Protein AF-U4QV58-F1 (afdb_monomer_lite)

Structure (mmCIF, N/CA/C/O backbone):
data_AF-U4QV58-F1
#
_entry.id   AF-U4QV58-F1
#
loop_
_atom_site.group_PDB
_atom_site.id
_atom_site.type_symbol
_atom_site.label_atom_id
_atom_site.label_alt_id
_atom_site.label_comp_id
_atom_site.label_asym_id
_atom_site.label_entity_id
_atom_site.label_seq_id
_atom_site.pdbx_PDB_ins_code
_atom_site.Cartn_x
_atom_site.Cartn_y
_atom_site.Cartn_z
_atom_site.occupancy
_atom_site.B_iso_or_equiv
_atom_site.auth_seq_id
_atom_site.auth_comp_id
_atom_site.auth_asym_id
_atom_site.auth_atom_id
_atom_site.pdbx_PDB_model_num
ATOM 1 N N . MET A 1 1 ? 0.217 -15.986 -9.202 1.00 64.88 1 MET A N 1
ATOM 2 C CA . MET A 1 1 ? 1.647 -16.193 -9.531 1.00 64.88 1 MET A CA 1
ATOM 3 C C . MET A 1 1 ? 1.838 -16.967 -10.823 1.00 64.88 1 MET A C 1
ATOM 5 O O . MET A 1 1 ? 2.503 -16.446 -11.702 1.00 64.88 1 MET A O 1
ATOM 9 N N . LEU A 1 2 ? 1.198 -18.129 -10.996 1.00 72.75 2 LEU A N 1
ATOM 10 C CA . LEU A 1 2 ? 1.301 -18.933 -12.226 1.00 72.75 2 LEU A CA 1
ATOM 11 C C . LEU A 1 2 ? 0.954 -18.137 -13.503 1.00 72.75 2 LEU A C 1
ATOM 13 O O . LEU A 1 2 ? 1.740 -18.112 -14.439 1.00 72.75 2 LEU A O 1
ATOM 17 N N . VAL A 1 3 ? -0.148 -17.377 -13.483 1.00 78.56 3 VAL A N 1
ATOM 18 C CA . VAL A 1 3 ? -0.542 -16.483 -14.592 1.00 78.56 3 VAL A CA 1
ATOM 19 C C . VAL A 1 3 ? 0.538 -15.441 -14.912 1.00 78.56 3 VAL A C 1
ATOM 21 O O . VAL A 1 3 ? 0.842 -15.211 -16.073 1.00 78.56 3 VAL A O 1
ATOM 24 N N . VAL A 1 4 ? 1.160 -14.843 -13.891 1.00 72.56 4 VAL A N 1
ATOM 25 C CA . VAL A 1 4 ? 2.197 -13.812 -14.070 1.00 72.56 4 VAL A CA 1
ATOM 26 C C . VAL A 1 4 ? 3.445 -14.404 -14.724 1.00 72.56 4 VAL A C 1
ATOM 28 O O . VAL A 1 4 ? 3.976 -13.811 -15.654 1.00 72.56 4 VAL A O 1
ATOM 31 N N . VAL A 1 5 ? 3.880 -15.589 -14.285 1.00 73.38 5 VAL A N 1
ATOM 32 C CA . VAL A 1 5 ? 5.036 -16.289 -14.869 1.00 73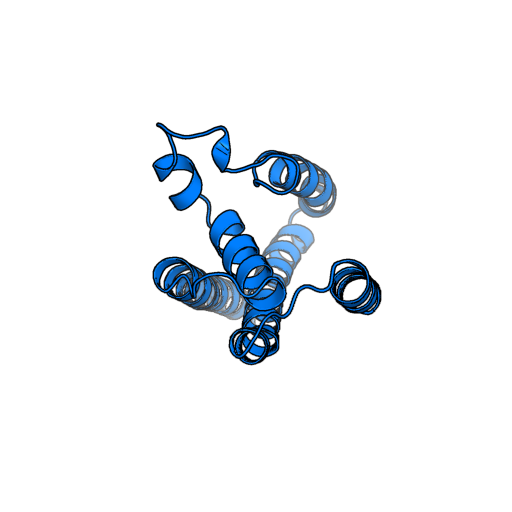.38 5 VAL A CA 1
ATOM 33 C C . VAL A 1 5 ? 4.782 -16.629 -16.338 1.00 73.38 5 VAL A C 1
ATOM 35 O O . VAL A 1 5 ? 5.637 -16.373 -17.180 1.00 73.38 5 VAL A O 1
ATOM 38 N N . VAL A 1 6 ? 3.591 -17.143 -16.658 1.00 78.69 6 VAL A N 1
ATOM 39 C CA . VAL A 1 6 ? 3.198 -17.458 -18.041 1.00 78.69 6 VAL A CA 1
ATOM 40 C C . VAL A 1 6 ? 3.203 -16.202 -18.916 1.00 78.69 6 VAL A C 1
ATOM 42 O O . VAL A 1 6 ? 3.759 -16.225 -20.010 1.00 78.69 6 VAL A O 1
ATOM 45 N N . VAL A 1 7 ? 2.655 -15.088 -18.424 1.00 81.00 7 VAL A N 1
ATOM 46 C CA . VAL A 1 7 ? 2.661 -13.805 -19.144 1.00 81.00 7 VAL A CA 1
ATOM 47 C C . VAL A 1 7 ? 4.092 -13.301 -19.360 1.00 81.00 7 VAL A C 1
ATOM 49 O O . VAL A 1 7 ? 4.442 -12.955 -20.482 1.00 81.00 7 VAL A O 1
ATOM 52 N N . LEU A 1 8 ? 4.952 -13.307 -18.338 1.00 77.38 8 LEU A N 1
ATOM 53 C CA . LEU A 1 8 ? 6.342 -12.850 -18.480 1.00 77.38 8 LEU A CA 1
ATOM 54 C C . LEU A 1 8 ? 7.122 -13.666 -19.522 1.00 77.38 8 LEU A C 1
ATOM 56 O O . LEU A 1 8 ? 7.874 -13.083 -20.302 1.00 77.38 8 LEU A O 1
ATOM 60 N N . LEU A 1 9 ? 6.899 -14.984 -19.577 1.00 75.62 9 LEU A N 1
ATOM 61 C CA . LEU A 1 9 ? 7.514 -15.870 -20.571 1.00 75.62 9 LEU A CA 1
ATOM 62 C C . LEU A 1 9 ? 7.008 -15.595 -21.992 1.00 75.62 9 LEU A C 1
ATOM 64 O O . LEU A 1 9 ? 7.815 -15.522 -22.913 1.00 75.62 9 LEU A O 1
ATOM 68 N N . ILE A 1 10 ? 5.695 -15.405 -22.172 1.00 81.94 10 ILE A N 1
ATOM 69 C CA . ILE A 1 10 ? 5.097 -15.106 -23.486 1.00 81.94 10 ILE A CA 1
ATOM 70 C C . ILE A 1 10 ? 5.567 -13.743 -24.008 1.00 81.94 10 ILE A C 1
ATOM 72 O O . ILE A 1 10 ? 5.879 -13.610 -25.188 1.00 81.94 10 ILE A O 1
ATOM 76 N N . PHE A 1 11 ? 5.635 -12.733 -23.137 1.00 78.56 11 PHE A N 1
ATOM 77 C CA . PHE A 1 11 ? 6.032 -11.373 -23.512 1.00 78.56 11 PHE A CA 1
ATOM 78 C C . PHE A 1 11 ? 7.554 -11.153 -23.516 1.00 78.56 11 PHE A C 1
ATOM 80 O O . PHE A 1 11 ? 8.001 -10.050 -23.825 1.00 78.56 11 PHE A O 1
ATOM 87 N N . GLY A 1 12 ? 8.357 -12.170 -23.178 1.00 74.06 12 GLY A N 1
ATOM 88 C CA . GLY A 1 12 ? 9.822 -12.084 -23.173 1.00 74.06 12 GLY A CA 1
ATOM 89 C C . GLY A 1 12 ? 10.380 -11.019 -22.222 1.00 74.06 12 GLY A C 1
ATOM 90 O O . GLY A 1 12 ? 11.487 -10.522 -22.427 1.00 74.06 12 GLY A O 1
ATOM 91 N N . ILE A 1 13 ? 9.613 -10.632 -21.199 1.00 75.88 13 ILE A N 1
ATOM 92 C CA . ILE A 1 13 ? 10.008 -9.583 -20.259 1.00 75.88 13 ILE A CA 1
ATOM 93 C C . ILE A 1 13 ? 11.047 -10.181 -19.320 1.00 75.88 13 ILE A C 1
ATOM 95 O O . ILE A 1 13 ? 10.744 -11.098 -18.557 1.00 75.88 13 ILE A O 1
ATOM 99 N N . ASN A 1 14 ? 12.269 -9.652 -19.366 1.00 73.94 14 ASN A N 1
ATOM 100 C CA . ASN A 1 14 ? 13.322 -10.014 -18.430 1.00 73.94 14 ASN A CA 1
ATOM 101 C C . ASN A 1 14 ? 13.347 -9.000 -17.272 1.00 73.94 14 ASN A C 1
ATOM 103 O O . ASN A 1 14 ? 13.865 -7.897 -17.450 1.00 73.94 14 ASN A O 1
ATOM 107 N N . PRO A 1 15 ? 12.809 -9.342 -16.087 1.00 69.69 15 PRO A N 1
ATOM 108 C CA . PRO A 1 15 ? 12.791 -8.433 -14.943 1.00 69.69 15 PRO A CA 1
ATOM 109 C C . PRO A 1 15 ? 14.181 -8.110 -14.373 1.00 69.69 15 PRO A C 1
ATOM 111 O O . PRO A 1 15 ? 14.301 -7.224 -13.523 1.00 69.69 15 PRO A O 1
ATOM 114 N N . GLY A 1 16 ? 15.236 -8.806 -14.811 1.00 79.12 16 GLY A N 1
ATOM 115 C CA . GLY A 1 16 ? 16.591 -8.614 -14.305 1.00 79.12 16 GLY A CA 1
ATOM 116 C C . GLY A 1 16 ? 16.682 -8.830 -12.791 1.00 79.12 16 GLY A C 1
ATOM 117 O O . GLY A 1 16 ? 15.957 -9.636 -12.211 1.00 79.12 16 GLY A O 1
ATOM 118 N N . TRP A 1 17 ? 17.558 -8.072 -12.127 1.00 78.56 17 TRP A N 1
ATOM 119 C CA . TRP A 1 17 ? 17.786 -8.152 -10.675 1.00 78.56 17 TRP A CA 1
ATOM 120 C C . TRP A 1 17 ? 16.597 -7.675 -9.830 1.00 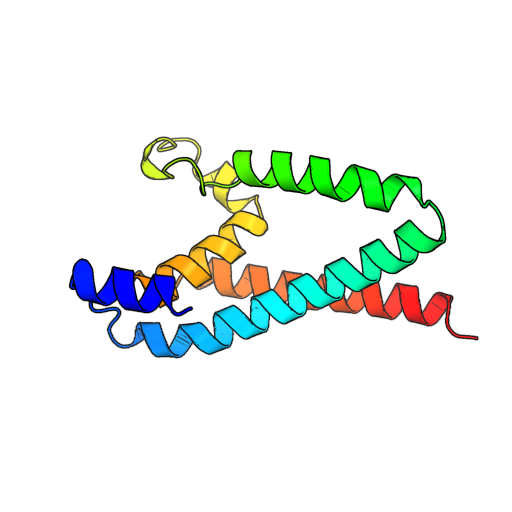78.56 17 TRP A C 1
ATOM 122 O O . TRP A 1 17 ? 16.506 -8.001 -8.646 1.00 78.56 17 TRP A O 1
ATOM 132 N N . ASN A 1 18 ? 15.650 -6.947 -10.423 1.00 79.38 18 ASN A N 1
ATOM 133 C CA . ASN A 1 18 ? 14.487 -6.443 -9.697 1.00 79.38 18 ASN A CA 1
ATOM 134 C C . ASN A 1 18 ? 13.544 -7.564 -9.247 1.00 79.38 18 ASN A C 1
ATOM 136 O O . ASN A 1 18 ? 12.809 -7.370 -8.277 1.00 79.38 18 ASN A O 1
ATOM 140 N N . ILE A 1 19 ? 13.619 -8.756 -9.853 1.00 81.38 19 ILE A N 1
ATOM 141 C CA . ILE A 1 19 ? 12.809 -9.904 -9.431 1.00 81.38 19 ILE A CA 1
ATOM 142 C C . ILE A 1 19 ? 13.088 -10.324 -7.981 1.00 81.38 19 ILE A C 1
ATOM 144 O O . ILE A 1 19 ? 12.186 -10.799 -7.298 1.00 81.38 19 ILE A O 1
ATOM 148 N N . PHE A 1 20 ? 14.293 -10.077 -7.458 1.00 85.06 20 PHE A N 1
ATOM 149 C CA . PHE A 1 20 ? 14.617 -10.365 -6.056 1.00 85.06 20 PHE A CA 1
ATOM 150 C C . PHE A 1 20 ? 13.865 -9.467 -5.069 1.00 85.06 20 PHE A C 1
ATOM 152 O O . PHE A 1 20 ? 13.660 -9.851 -3.921 1.00 85.06 20 PHE A O 1
ATOM 159 N N . SER A 1 21 ? 13.409 -8.291 -5.510 1.00 87.62 21 SER A N 1
ATOM 160 C CA . SER A 1 21 ? 12.576 -7.412 -4.685 1.00 87.62 21 SER A CA 1
ATOM 161 C C . SER A 1 21 ? 11.120 -7.883 -4.599 1.00 87.62 21 SER A C 1
ATOM 163 O O . SER A 1 21 ? 10.390 -7.463 -3.702 1.00 87.62 21 SER A O 1
ATOM 165 N N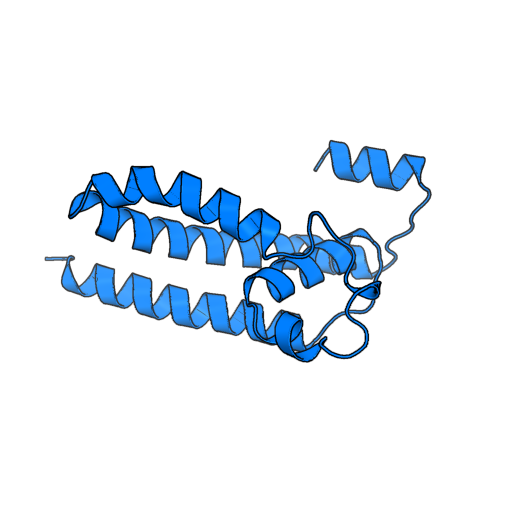 . PHE A 1 22 ? 10.693 -8.789 -5.486 1.00 88.12 22 PHE A N 1
ATOM 166 C CA . PHE A 1 22 ? 9.307 -9.242 -5.567 1.00 88.12 22 PHE A CA 1
ATOM 167 C C . PHE A 1 22 ? 8.811 -9.987 -4.312 1.00 88.12 22 PHE A C 1
ATOM 169 O O . PHE A 1 22 ? 7.746 -9.626 -3.811 1.00 88.12 22 PHE A O 1
ATOM 176 N N . PRO A 1 23 ? 9.541 -10.970 -3.741 1.00 90.69 23 PRO A N 1
ATOM 177 C CA . PRO A 1 23 ? 9.116 -11.616 -2.498 1.00 90.69 23 PRO A CA 1
ATOM 178 C C . PRO A 1 23 ? 8.952 -10.623 -1.344 1.00 90.69 23 PRO A C 1
ATOM 180 O O . PRO A 1 23 ? 8.013 -10.729 -0.561 1.00 90.69 23 PRO A O 1
ATOM 183 N N . ILE A 1 24 ? 9.832 -9.623 -1.267 1.00 91.75 24 ILE A N 1
ATOM 184 C CA . ILE A 1 24 ? 9.797 -8.599 -0.219 1.00 91.75 24 ILE A CA 1
ATOM 185 C C . ILE A 1 24 ? 8.562 -7.710 -0.405 1.00 91.75 24 ILE A C 1
ATOM 187 O O . ILE A 1 24 ? 7.827 -7.479 0.552 1.00 91.75 24 ILE A O 1
ATOM 191 N N . ALA A 1 25 ? 8.290 -7.272 -1.638 1.00 91.44 25 ALA A N 1
ATOM 192 C CA . ALA A 1 25 ? 7.081 -6.526 -1.977 1.00 91.44 25 ALA A CA 1
ATOM 193 C C . ALA A 1 25 ? 5.807 -7.301 -1.608 1.00 91.44 25 ALA A C 1
ATOM 195 O O . ALA A 1 25 ? 4.887 -6.744 -1.009 1.00 91.44 25 ALA A O 1
ATOM 196 N N . LEU A 1 26 ? 5.777 -8.601 -1.913 1.00 91.69 26 LEU A N 1
ATOM 197 C CA . LEU A 1 26 ? 4.650 -9.475 -1.604 1.00 91.69 26 LEU A CA 1
ATOM 198 C C . LEU A 1 26 ? 4.410 -9.578 -0.092 1.00 91.69 26 LEU A C 1
ATOM 200 O O . LEU A 1 26 ? 3.277 -9.399 0.353 1.00 91.69 26 LEU A O 1
AT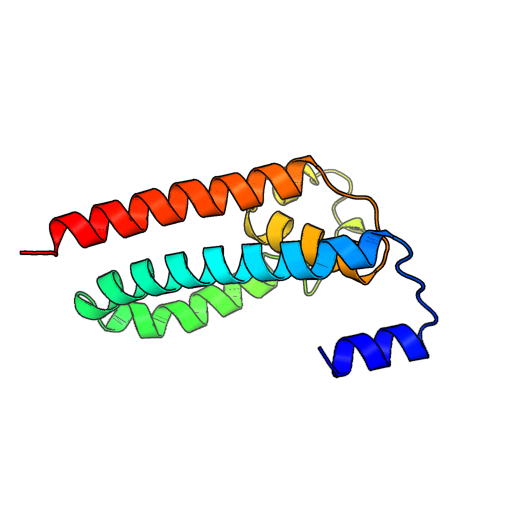OM 204 N N . ILE A 1 27 ? 5.466 -9.809 0.695 1.00 94.44 27 ILE A N 1
ATOM 205 C CA . ILE A 1 27 ? 5.383 -9.849 2.164 1.00 94.44 27 ILE A CA 1
ATOM 206 C C . ILE A 1 27 ? 4.842 -8.522 2.697 1.00 94.44 27 ILE A C 1
ATOM 208 O O . ILE A 1 27 ? 3.929 -8.515 3.521 1.00 94.44 27 ILE A O 1
ATOM 212 N N . LEU A 1 28 ? 5.352 -7.397 2.195 1.00 94.31 28 LEU A N 1
ATOM 213 C CA . LEU A 1 28 ? 4.927 -6.068 2.627 1.00 94.31 28 LEU A CA 1
ATOM 214 C C . LEU A 1 28 ? 3.423 -5.844 2.401 1.00 94.31 28 LEU A C 1
ATOM 216 O O . LEU A 1 28 ? 2.734 -5.275 3.249 1.00 94.31 28 LEU A O 1
ATOM 220 N N . ILE A 1 29 ? 2.897 -6.326 1.276 1.00 93.12 29 ILE A N 1
ATOM 221 C CA . ILE A 1 29 ? 1.469 -6.241 0.949 1.00 93.12 29 ILE A CA 1
ATOM 222 C C . ILE A 1 29 ? 0.641 -7.165 1.825 1.00 93.12 29 ILE A C 1
ATOM 224 O O . ILE A 1 29 ? -0.413 -6.752 2.302 1.00 93.12 29 ILE A O 1
ATOM 228 N N . MET A 1 30 ? 1.114 -8.386 2.069 1.00 94.44 30 MET A N 1
ATOM 229 C CA . MET A 1 30 ? 0.442 -9.323 2.969 1.00 94.44 30 MET A CA 1
ATOM 230 C C . MET A 1 30 ? 0.345 -8.757 4.387 1.00 94.44 30 MET A C 1
ATOM 232 O O . MET A 1 30 ? -0.724 -8.822 4.986 1.00 94.44 30 MET A O 1
ATOM 236 N N . VAL A 1 31 ? 1.413 -8.136 4.894 1.00 95.75 31 VAL A N 1
ATOM 237 C CA . VAL A 1 31 ? 1.422 -7.476 6.210 1.00 95.75 31 VAL A CA 1
ATOM 238 C C . VAL A 1 31 ? 0.420 -6.320 6.257 1.00 95.75 31 VAL A C 1
ATOM 240 O O . VAL A 1 31 ? -0.385 -6.245 7.181 1.00 95.75 31 VAL A O 1
ATOM 243 N N . ASN A 1 32 ? 0.407 -5.446 5.247 1.00 95.19 32 ASN A N 1
ATOM 244 C CA . ASN A 1 32 ? -0.579 -4.363 5.176 1.00 95.19 32 ASN A CA 1
ATOM 245 C C . ASN A 1 32 ? -2.019 -4.898 5.108 1.00 95.19 32 ASN A C 1
ATOM 247 O O . ASN A 1 32 ? -2.886 -4.432 5.845 1.00 95.19 32 ASN A O 1
ATOM 251 N N . GLY A 1 33 ? -2.271 -5.898 4.260 1.00 93.81 33 GLY A N 1
ATOM 252 C CA . GLY A 1 33 ? -3.580 -6.537 4.134 1.00 93.81 33 GLY A CA 1
ATOM 253 C C . GLY A 1 33 ? -4.033 -7.204 5.433 1.00 93.81 33 GLY A C 1
ATOM 254 O O . GLY A 1 33 ? -5.201 -7.095 5.797 1.00 93.81 33 GLY A O 1
ATOM 255 N N . TYR A 1 34 ? -3.108 -7.824 6.167 1.00 95.31 34 TYR A N 1
ATOM 256 C CA . TYR A 1 34 ? -3.368 -8.415 7.477 1.00 95.31 34 TYR A CA 1
ATOM 257 C C . TYR A 1 34 ? -3.817 -7.365 8.502 1.00 95.31 34 TYR A C 1
ATOM 259 O O . TYR A 1 34 ? -4.842 -7.552 9.158 1.00 95.31 34 TYR A O 1
ATOM 267 N N . TRP A 1 35 ? -3.124 -6.225 8.594 1.00 95.38 35 TRP A N 1
ATOM 268 C CA . TRP A 1 35 ? -3.533 -5.145 9.499 1.00 95.38 35 TRP A CA 1
ATOM 269 C C . TRP A 1 35 ? -4.892 -4.556 9.133 1.00 95.38 35 TRP A C 1
ATOM 271 O O . TRP A 1 35 ? -5.736 -4.367 10.009 1.00 95.38 35 TRP A O 1
ATOM 281 N N . VAL A 1 36 ? -5.143 -4.327 7.842 1.00 93.38 36 VAL A N 1
ATOM 282 C CA . VAL A 1 36 ? -6.454 -3.867 7.364 1.00 93.38 36 VAL A CA 1
ATOM 283 C C . VAL A 1 36 ? -7.547 -4.880 7.710 1.00 93.38 36 VAL A C 1
ATOM 285 O O . VAL A 1 36 ? -8.611 -4.480 8.177 1.00 93.38 36 VAL A O 1
ATOM 288 N N . ALA A 1 37 ? -7.291 -6.180 7.546 1.00 92.69 37 ALA A N 1
ATOM 289 C CA . ALA A 1 37 ? -8.246 -7.230 7.892 1.00 92.69 37 ALA A CA 1
ATOM 290 C C . ALA A 1 37 ? -8.581 -7.244 9.391 1.00 92.69 37 ALA A C 1
ATOM 292 O O . ALA A 1 37 ? -9.752 -7.369 9.741 1.00 92.69 37 ALA A O 1
ATOM 293 N N . ILE A 1 38 ? -7.592 -7.050 10.273 1.00 92.62 38 ILE A N 1
ATOM 294 C CA . ILE A 1 38 ? -7.829 -6.913 11.721 1.00 92.62 38 ILE A CA 1
ATOM 295 C C . ILE A 1 38 ? -8.710 -5.696 12.013 1.00 92.62 38 ILE A C 1
ATOM 297 O O . ILE A 1 38 ? -9.719 -5.822 12.706 1.00 92.62 38 ILE A O 1
ATOM 301 N N . LEU A 1 39 ? -8.361 -4.527 11.467 1.00 92.12 39 LEU A N 1
ATOM 302 C CA . LEU A 1 39 ? -9.112 -3.286 11.687 1.00 92.12 39 LEU A CA 1
ATOM 303 C C . LEU A 1 39 ? -10.568 -3.421 11.226 1.00 92.12 39 LEU A C 1
ATOM 305 O O . LEU A 1 39 ? -11.495 -3.085 11.965 1.00 92.12 39 LEU A O 1
ATOM 309 N N . LEU A 1 40 ? -10.776 -3.967 10.026 1.00 91.62 40 LEU A N 1
ATOM 310 C CA . LEU A 1 40 ? -12.109 -4.231 9.490 1.00 91.62 40 LEU A CA 1
ATOM 311 C C . LEU A 1 40 ? -12.846 -5.321 10.273 1.00 91.62 40 LEU A C 1
ATOM 313 O O . LEU A 1 40 ? -14.059 -5.224 10.420 1.00 91.62 40 LEU A O 1
ATOM 317 N N . GLY A 1 41 ? -12.145 -6.321 10.808 1.00 90.50 41 GLY A N 1
ATOM 318 C CA . GLY A 1 41 ? -12.724 -7.359 11.661 1.00 90.50 41 GLY A CA 1
ATOM 319 C C . GLY A 1 41 ? -13.275 -6.796 12.972 1.00 90.50 41 GLY A C 1
ATOM 320 O O . GLY A 1 41 ? -14.409 -7.101 13.340 1.00 90.50 41 GLY A O 1
ATOM 321 N N . ILE A 1 42 ? -12.523 -5.908 13.632 1.00 89.69 42 ILE A N 1
ATOM 322 C CA . ILE A 1 42 ? -12.969 -5.206 14.848 1.00 89.69 42 ILE A CA 1
ATOM 323 C C . ILE A 1 42 ? -14.196 -4.336 14.542 1.00 89.69 42 ILE A C 1
ATOM 325 O O . ILE A 1 42 ? -15.200 -4.389 15.255 1.00 89.69 42 ILE A O 1
ATOM 329 N N . LEU A 1 43 ? -14.145 -3.561 13.454 1.00 89.56 43 LEU A N 1
ATOM 330 C CA . LEU A 1 43 ? -15.267 -2.719 13.029 1.00 89.56 43 LEU A CA 1
ATOM 331 C C . LEU A 1 43 ? -16.496 -3.551 12.648 1.00 89.56 43 LEU A C 1
ATOM 333 O O . LEU A 1 43 ? -17.605 -3.209 13.048 1.00 89.56 43 LEU A O 1
ATOM 337 N N . GLY A 1 44 ? -16.299 -4.657 11.932 1.00 88.38 44 GLY A N 1
ATOM 338 C CA . GLY A 1 44 ? -17.347 -5.575 11.498 1.00 88.38 44 GLY A CA 1
ATOM 339 C C . GLY A 1 44 ? -18.012 -6.335 12.644 1.00 88.38 44 GLY A C 1
ATOM 340 O O . GLY A 1 44 ? -19.212 -6.597 12.591 1.00 88.38 44 GLY A O 1
ATOM 341 N N . ALA A 1 45 ? -17.266 -6.639 13.711 1.00 87.25 45 ALA A N 1
ATOM 342 C CA . ALA A 1 45 ? -17.821 -7.238 14.923 1.00 87.25 45 ALA A CA 1
ATOM 343 C C . ALA A 1 45 ? -18.801 -6.289 15.636 1.00 87.25 45 ALA A C 1
ATOM 345 O O . ALA A 1 45 ? -19.809 -6.744 16.178 1.00 87.25 45 ALA A O 1
ATOM 346 N N . ARG A 1 46 ? -18.534 -4.975 15.598 1.00 86.31 46 ARG A N 1
ATOM 347 C CA . ARG A 1 46 ? -19.408 -3.946 16.183 1.00 86.31 46 ARG A CA 1
ATOM 348 C C . ARG A 1 46 ? -20.540 -3.521 15.247 1.00 86.31 46 ARG A C 1
ATOM 350 O O . ARG A 1 46 ? -21.666 -3.337 15.700 1.00 86.31 46 ARG A O 1
ATOM 357 N N . TYR A 1 47 ? -20.248 -3.376 13.959 1.00 89.44 47 TYR A N 1
ATOM 358 C CA . TYR A 1 47 ? -21.176 -2.924 12.926 1.00 89.44 47 TYR A CA 1
ATOM 359 C C . TYR A 1 47 ? -21.118 -3.880 11.734 1.00 89.44 47 TYR A C 1
ATOM 361 O O . TYR A 1 47 ? -20.303 -3.727 10.823 1.00 89.44 47 TYR A O 1
ATOM 369 N N . ARG A 1 48 ? -22.008 -4.875 11.735 1.00 84.31 48 ARG A N 1
ATOM 370 C CA . ARG A 1 48 ? -22.030 -5.936 10.714 1.00 84.31 48 ARG A CA 1
ATOM 371 C C . ARG A 1 48 ? -22.208 -5.399 9.290 1.00 84.31 48 ARG A C 1
ATOM 373 O O . ARG A 1 48 ? -21.646 -5.971 8.362 1.00 84.31 48 ARG A O 1
ATOM 380 N N . ASP A 1 49 ? -22.892 -4.268 9.135 1.00 87.81 49 ASP A N 1
ATOM 381 C CA . ASP A 1 49 ? -23.139 -3.632 7.835 1.00 87.81 49 ASP A CA 1
ATOM 382 C C . ASP A 1 49 ? -21.847 -3.136 7.161 1.00 87.81 49 ASP A C 1
ATOM 384 O O . ASP A 1 49 ? -21.747 -3.125 5.932 1.00 87.81 49 ASP A O 1
ATOM 388 N N . ILE A 1 50 ? -20.811 -2.801 7.946 1.00 87.81 50 ILE A N 1
ATOM 389 C CA . ILE A 1 50 ? -19.516 -2.346 7.415 1.00 87.81 50 ILE A CA 1
ATOM 390 C C . ILE A 1 50 ? -18.879 -3.438 6.552 1.00 87.81 50 ILE A C 1
ATOM 392 O O . ILE A 1 50 ? -18.363 -3.134 5.478 1.00 87.81 50 ILE A O 1
ATOM 396 N N . LEU A 1 51 ? -18.959 -4.708 6.966 1.00 84.38 51 LEU A N 1
ATOM 397 C CA . LEU A 1 51 ? -18.392 -5.827 6.201 1.00 84.38 51 LEU A CA 1
ATOM 398 C C . LEU A 1 51 ? -19.000 -5.920 4.798 1.00 84.38 51 LEU A C 1
ATOM 400 O O . LEU A 1 51 ? -18.287 -6.187 3.832 1.00 84.38 51 LEU A O 1
ATOM 404 N N . GLN A 1 52 ? -20.300 -5.650 4.676 1.00 85.62 52 GLN A N 1
ATOM 405 C CA . GLN A 1 52 ? -20.998 -5.687 3.395 1.00 85.62 52 GLN A CA 1
ATOM 406 C C . GLN A 1 52 ? -20.643 -4.473 2.521 1.00 85.62 52 GLN A C 1
ATOM 408 O O . GLN A 1 52 ? -20.484 -4.603 1.308 1.00 85.62 52 GLN A O 1
ATOM 413 N N . MET A 1 53 ? -20.432 -3.302 3.130 1.00 89.69 53 MET A N 1
ATOM 414 C CA . MET A 1 53 ? -20.013 -2.086 2.421 1.00 89.69 53 MET A CA 1
ATOM 415 C C . MET A 1 53 ? -18.568 -2.147 1.915 1.00 89.69 53 MET A C 1
ATOM 417 O O . MET A 1 53 ? -18.279 -1.579 0.860 1.00 89.69 53 MET A O 1
ATOM 421 N N . VAL A 1 54 ? -17.667 -2.851 2.611 1.00 89.38 54 VAL A N 1
ATOM 422 C CA . VAL A 1 54 ? -16.253 -2.988 2.211 1.00 89.38 54 VAL A CA 1
ATOM 423 C C . VAL A 1 54 ? -16.121 -3.512 0.782 1.00 89.38 54 VAL A C 1
ATOM 425 O O . VAL A 1 54 ? -15.290 -3.001 0.036 1.00 89.38 54 VAL A O 1
ATOM 428 N N . ALA A 1 55 ? -16.957 -4.466 0.362 1.00 87.19 55 ALA A N 1
ATOM 429 C CA . ALA A 1 55 ? -16.922 -4.993 -1.003 1.00 87.19 55 ALA A CA 1
ATOM 430 C C . ALA A 1 55 ? -17.145 -3.889 -2.057 1.00 87.19 55 ALA A C 1
ATOM 432 O O . ALA A 1 55 ? -16.374 -3.770 -3.011 1.00 87.19 55 ALA A O 1
ATOM 433 N N . ASN A 1 56 ? -18.138 -3.023 -1.834 1.00 91.44 56 ASN A N 1
ATOM 434 C CA . ASN A 1 56 ? -18.426 -1.888 -2.714 1.00 91.44 56 ASN A CA 1
ATOM 435 C C . ASN A 1 56 ? -17.299 -0.845 -2.681 1.00 91.44 56 ASN A C 1
ATOM 437 O O . ASN A 1 56 ? -16.911 -0.307 -3.717 1.00 91.44 56 ASN A O 1
ATOM 441 N N . VAL A 1 57 ? -16.734 -0.582 -1.499 1.00 90.00 57 VAL A N 1
ATOM 442 C CA . VAL A 1 57 ? -15.601 0.344 -1.349 1.00 90.00 57 VAL A CA 1
ATOM 443 C C . VAL A 1 57 ? -14.384 -0.164 -2.120 1.00 90.00 57 VAL A C 1
ATOM 445 O O . VAL A 1 57 ? -13.790 0.598 -2.876 1.00 90.00 57 VAL A O 1
ATOM 448 N N . VAL A 1 58 ? -14.039 -1.449 -1.998 1.00 88.75 58 VAL A N 1
ATOM 449 C CA . VAL A 1 58 ? -12.928 -2.061 -2.748 1.00 88.75 58 VAL A CA 1
ATOM 450 C C . VAL A 1 58 ? -13.153 -1.944 -4.256 1.00 88.75 58 VAL A C 1
ATOM 452 O O . VAL A 1 58 ? -12.215 -1.617 -4.984 1.00 88.75 58 VAL A O 1
ATOM 455 N N . GLN A 1 59 ? -14.387 -2.133 -4.731 1.00 88.12 59 GLN A N 1
ATOM 456 C CA . GLN A 1 59 ? -14.720 -1.948 -6.144 1.00 88.12 59 GLN A CA 1
ATOM 457 C C . GLN A 1 59 ? -14.457 -0.509 -6.613 1.00 88.12 59 GLN A C 1
ATOM 459 O O . GLN A 1 59 ? -13.845 -0.307 -7.661 1.00 88.12 59 GLN A O 1
ATOM 464 N N . ILE A 1 60 ? -14.847 0.496 -5.825 1.00 88.12 60 ILE A N 1
ATOM 465 C CA . ILE A 1 60 ? -14.569 1.910 -6.128 1.00 88.12 60 ILE A CA 1
ATOM 466 C C . ILE A 1 60 ? -13.056 2.191 -6.096 1.00 88.12 60 ILE A C 1
ATOM 468 O O . ILE A 1 60 ? -12.530 2.873 -6.980 1.00 88.12 60 ILE A O 1
ATOM 472 N N . LEU A 1 61 ? -12.329 1.629 -5.124 1.00 86.62 61 LEU A N 1
ATOM 473 C CA . LEU A 1 61 ? -10.872 1.775 -5.005 1.00 86.62 61 LEU A CA 1
ATOM 474 C C . LEU A 1 61 ? -10.120 1.215 -6.222 1.00 86.62 61 LEU A C 1
ATOM 476 O O . LEU A 1 61 ? -9.096 1.775 -6.618 1.00 86.62 61 LEU A O 1
ATOM 480 N N . PHE A 1 62 ? -10.636 0.162 -6.859 1.00 83.38 62 PHE A N 1
ATOM 481 C CA . PHE A 1 62 ? -10.077 -0.379 -8.103 1.00 83.38 62 PHE A CA 1
ATOM 482 C C . PHE A 1 62 ? -10.139 0.611 -9.273 1.00 83.38 62 PHE A C 1
ATOM 484 O O . PHE A 1 62 ? -9.233 0.631 -10.102 1.00 83.38 62 PHE A O 1
ATOM 491 N N . PHE A 1 63 ? -11.174 1.454 -9.335 1.00 81.75 63 PHE A N 1
ATOM 492 C CA . PHE A 1 63 ? -11.274 2.509 -10.350 1.00 81.75 63 PHE A CA 1
ATOM 493 C C . PHE A 1 63 ? -10.401 3.724 -10.017 1.00 81.75 63 PHE A C 1
ATOM 495 O O . PHE A 1 63 ? -9.833 4.343 -10.917 1.00 81.75 63 PHE A O 1
ATOM 502 N N . LEU A 1 64 ? -10.270 4.056 -8.729 1.00 78.69 64 LEU A N 1
ATOM 503 C CA . LEU A 1 64 ? -9.406 5.143 -8.249 1.00 78.69 64 LEU A CA 1
ATOM 504 C C . LEU A 1 64 ? -7.914 4.832 -8.400 1.00 78.69 64 LEU A C 1
ATOM 506 O O . LEU A 1 64 ? -7.098 5.747 -8.503 1.00 78.69 64 LEU A O 1
ATOM 510 N N . THR A 1 65 ? -7.546 3.554 -8.385 1.00 80.75 65 THR A N 1
ATOM 511 C CA . THR A 1 65 ? -6.169 3.122 -8.619 1.00 80.75 65 THR A CA 1
ATOM 512 C C . THR A 1 65 ? -5.907 2.944 -10.116 1.00 80.75 65 THR A C 1
ATOM 514 O O . THR A 1 65 ? -6.800 2.520 -10.852 1.00 80.75 65 THR A O 1
ATOM 517 N N . PRO A 1 66 ? -4.685 3.235 -10.601 1.00 73.81 66 PRO A N 1
ATOM 518 C CA . PRO A 1 66 ? -4.312 3.055 -12.004 1.00 73.81 66 PRO A CA 1
ATOM 519 C C . PRO A 1 66 ? -4.063 1.572 -12.326 1.00 73.81 66 PRO A C 1
ATOM 521 O O . PRO A 1 66 ? -2.979 1.171 -12.748 1.00 73.81 66 PRO A O 1
ATOM 524 N N . VAL A 1 67 ? -5.069 0.738 -12.058 1.00 76.00 67 VAL A N 1
ATOM 525 C CA . VAL A 1 67 ? -5.140 -0.663 -12.486 1.00 76.00 67 VAL A CA 1
ATOM 526 C C . VAL A 1 67 ? -5.815 -0.736 -13.852 1.00 76.00 67 VAL A C 1
ATOM 528 O O . VAL A 1 67 ? -5.325 -1.416 -14.747 1.00 76.00 67 VAL A O 1
ATOM 531 N N . MET A 1 68 ? -6.923 -0.006 -14.015 1.00 70.12 68 MET A N 1
ATOM 532 C CA . MET A 1 68 ? -7.735 -0.000 -15.240 1.00 70.12 68 MET A CA 1
ATOM 533 C C . MET A 1 68 ? -7.273 1.038 -16.270 1.00 70.12 68 MET A C 1
ATOM 535 O O . MET A 1 68 ? -7.676 0.981 -17.429 1.00 70.12 68 MET A O 1
ATOM 539 N N . TRP A 1 69 ? -6.452 2.004 -15.858 1.00 72.94 69 TRP A N 1
ATOM 540 C CA . TRP A 1 69 ? -6.010 3.121 -16.688 1.00 72.94 69 TRP A CA 1
ATOM 541 C C . TRP A 1 69 ? -4.515 3.384 -16.508 1.00 72.94 69 TRP A C 1
ATOM 543 O O . TRP A 1 69 ? -3.929 3.095 -15.466 1.00 72.94 69 TRP A O 1
ATOM 553 N N . SER A 1 70 ? -3.886 3.924 -17.552 1.00 69.44 70 SER A N 1
ATOM 554 C CA . SER A 1 70 ? -2.453 4.214 -17.557 1.00 69.44 70 SER A CA 1
ATOM 555 C C . SER A 1 70 ? -2.160 5.565 -16.911 1.00 69.44 70 SER A C 1
ATOM 557 O O . SER A 1 70 ? -2.797 6.571 -17.221 1.00 69.44 70 SER A O 1
ATOM 559 N N . THR A 1 71 ? -1.126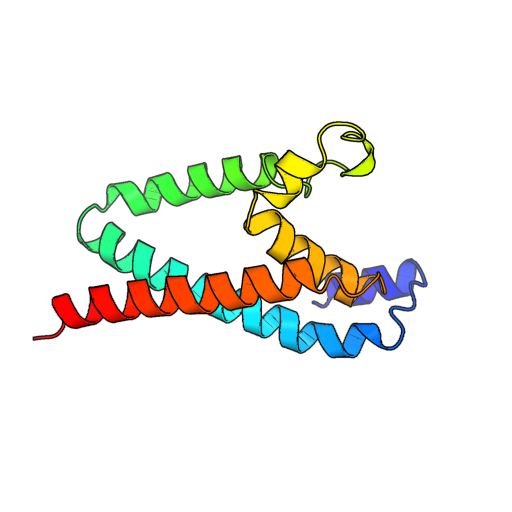 5.615 -16.072 1.00 68.62 71 THR A N 1
ATOM 560 C CA . THR A 1 71 ? -0.635 6.861 -15.463 1.00 68.62 71 THR A CA 1
ATOM 561 C C . THR A 1 71 ? -0.117 7.868 -16.495 1.00 68.62 71 THR A C 1
ATOM 563 O O . THR A 1 71 ? -0.113 9.063 -16.220 1.00 68.62 71 THR A O 1
ATOM 566 N N . ALA A 1 72 ? 0.244 7.417 -17.705 1.00 65.94 72 ALA A N 1
ATOM 567 C CA . ALA A 1 72 ? 0.725 8.275 -18.79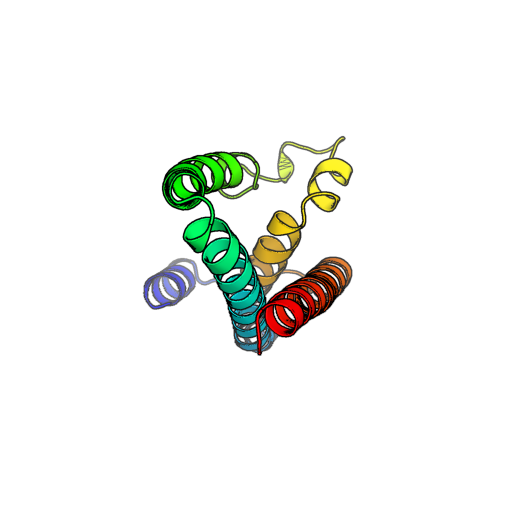3 1.00 65.94 72 ALA A CA 1
ATOM 568 C C . ALA A 1 72 ? -0.315 9.308 -19.271 1.00 65.94 72 ALA A C 1
ATOM 570 O O . ALA A 1 72 ? 0.047 10.325 -19.858 1.00 65.94 72 ALA A O 1
ATOM 571 N N . SER A 1 73 ? -1.603 9.072 -19.006 1.00 62.03 73 SER A N 1
ATOM 572 C CA . SER A 1 73 ? -2.690 9.987 -19.368 1.00 62.03 73 SER A CA 1
ATOM 573 C C . SER A 1 73 ? -2.809 11.199 -18.432 1.00 62.03 73 SER A C 1
ATOM 575 O O . SER A 1 73 ? -3.558 12.123 -18.733 1.00 62.03 73 SER A O 1
ATOM 577 N N . LEU A 1 74 ? -2.087 11.216 -17.304 1.00 66.56 74 LEU A N 1
ATOM 578 C CA . LEU A 1 74 ? -2.239 12.206 -16.231 1.00 66.56 74 LEU A CA 1
ATOM 579 C C . LEU A 1 74 ? -1.119 13.262 -16.172 1.00 66.56 74 LEU A C 1
ATOM 581 O O . LEU A 1 74 ? -0.974 13.895 -15.133 1.00 66.56 74 LEU A O 1
ATOM 585 N N . GLN A 1 75 ? -0.375 13.490 -17.263 1.00 64.94 75 GLN A N 1
ATOM 586 C CA . GLN A 1 75 ? 0.872 14.288 -17.353 1.00 64.94 75 GLN A CA 1
ATOM 587 C C . GLN A 1 75 ? 0.999 15.530 -16.431 1.00 64.94 75 GLN A C 1
ATOM 589 O O . GLN A 1 75 ? 2.084 15.794 -15.929 1.00 64.94 75 GLN A O 1
ATOM 594 N N . SER A 1 76 ? -0.068 16.301 -16.171 1.00 67.56 76 SER A N 1
ATOM 595 C CA . SER A 1 76 ? -0.038 17.504 -15.309 1.00 67.56 76 SER A CA 1
ATOM 596 C C . SER A 1 76 ? -0.488 17.302 -13.849 1.00 67.56 76 SER A C 1
ATOM 598 O O . SER A 1 76 ? -0.403 18.223 -13.037 1.00 67.56 76 SER A O 1
ATOM 600 N N . LYS A 1 77 ? -0.990 16.118 -13.489 1.00 72.81 77 LYS A N 1
ATOM 601 C CA . LYS A 1 77 ? -1.611 15.803 -12.189 1.00 72.81 77 LYS A CA 1
ATOM 602 C C . LYS A 1 77 ? -0.990 14.587 -11.496 1.00 72.81 77 LYS A C 1
ATOM 604 O O . LYS A 1 77 ? -1.622 13.978 -10.637 1.00 72.81 77 LYS A O 1
ATOM 609 N N . GLU A 1 78 ? 0.257 14.251 -11.817 1.00 70.75 78 GLU A N 1
ATOM 610 C CA . GLU A 1 78 ? 0.979 13.125 -11.201 1.00 70.75 78 GLU A CA 1
ATOM 611 C C . GLU A 1 78 ? 1.079 13.224 -9.668 1.00 70.75 78 GLU A C 1
ATOM 613 O O . GLU A 1 78 ? 1.130 12.212 -8.974 1.00 70.75 78 GLU A O 1
ATOM 618 N N . TRP A 1 79 ? 1.026 14.433 -9.105 1.00 74.94 79 TRP A N 1
ATOM 619 C CA . TRP A 1 79 ? 1.000 14.629 -7.655 1.00 74.94 79 TRP A CA 1
ATOM 620 C C . TRP A 1 79 ? -0.236 14.007 -6.983 1.00 74.94 79 TRP A C 1
ATOM 622 O O . TRP A 1 79 ? -0.122 13.514 -5.865 1.00 74.94 79 TRP A O 1
ATOM 632 N N . LEU A 1 80 ? -1.391 13.954 -7.665 1.00 75.88 80 LEU A N 1
ATOM 633 C CA . LEU A 1 80 ? -2.595 13.288 -7.146 1.00 75.88 80 LEU A CA 1
ATOM 634 C C . LEU A 1 80 ? -2.401 11.773 -7.034 1.00 75.88 80 LEU A C 1
ATOM 636 O O . LEU A 1 80 ? -2.940 11.151 -6.123 1.00 75.88 80 LEU A O 1
ATOM 640 N N . LEU A 1 81 ? -1.612 11.181 -7.935 1.00 74.69 81 LEU A N 1
ATOM 641 C CA . LEU A 1 81 ? -1.277 9.756 -7.889 1.00 74.69 81 LEU A CA 1
ATOM 642 C C . LEU A 1 81 ? -0.388 9.435 -6.685 1.00 74.69 81 LEU A C 1
ATOM 644 O O . LEU A 1 81 ? -0.637 8.455 -5.988 1.00 74.69 81 LEU A O 1
ATOM 648 N N . ASN A 1 82 ? 0.594 10.292 -6.400 1.00 78.81 82 ASN A N 1
ATOM 649 C CA . ASN A 1 82 ? 1.500 10.135 -5.258 1.00 78.81 82 ASN A CA 1
ATOM 650 C C . ASN A 1 82 ? 0.823 10.360 -3.893 1.00 78.81 82 ASN A C 1
ATOM 652 O O . ASN A 1 82 ? 1.388 10.009 -2.865 1.00 78.81 82 ASN A O 1
ATOM 656 N N . LEU A 1 83 ? -0.379 10.940 -3.856 1.00 81.69 83 LEU A N 1
ATOM 657 C CA . LEU A 1 83 ? -1.165 11.043 -2.623 1.00 81.69 83 LEU A CA 1
ATOM 658 C C . LEU A 1 83 ? -1.921 9.755 -2.292 1.00 81.69 83 LEU A C 1
ATOM 660 O O . LEU A 1 83 ? -2.382 9.603 -1.164 1.00 81.69 83 LEU A O 1
ATOM 664 N N . ASN A 1 84 ? -2.070 8.834 -3.247 1.00 86.12 84 ASN A N 1
ATOM 665 C CA . ASN A 1 84 ? -2.818 7.602 -3.046 1.00 86.12 84 ASN A CA 1
ATOM 666 C C . ASN A 1 84 ? -1.895 6.480 -2.520 1.00 86.12 84 ASN A C 1
ATOM 668 O O . ASN A 1 84 ? -1.069 5.965 -3.275 1.00 86.12 84 ASN A O 1
ATOM 672 N N . PRO A 1 85 ? -2.051 6.000 -1.272 1.00 84.94 85 PRO A N 1
ATOM 673 C CA . PRO A 1 85 ? -1.203 4.933 -0.732 1.00 84.94 85 PRO A CA 1
ATOM 674 C C . PRO A 1 85 ? -1.310 3.616 -1.515 1.00 84.94 85 PRO A C 1
ATOM 676 O O . PRO A 1 85 ? -0.325 2.890 -1.661 1.00 84.94 85 PRO A O 1
ATOM 679 N N . LEU A 1 86 ? -2.487 3.323 -2.083 1.00 87.00 86 LEU A N 1
ATOM 680 C CA . LEU A 1 86 ? -2.710 2.115 -2.884 1.00 87.00 86 LEU A CA 1
ATOM 681 C C . LEU A 1 86 ? -1.951 2.158 -4.213 1.00 87.00 86 LEU A C 1
ATOM 683 O O . LEU A 1 86 ? -1.581 1.110 -4.743 1.00 87.00 86 LEU A O 1
ATOM 687 N N . TYR A 1 87 ? -1.666 3.355 -4.735 1.00 88.12 87 TYR A N 1
ATOM 688 C CA . TYR A 1 87 ? -0.808 3.499 -5.907 1.00 88.12 87 TYR A CA 1
ATOM 689 C C . TYR A 1 87 ? 0.613 3.011 -5.612 1.00 88.12 87 TYR A C 1
ATOM 691 O O . TYR A 1 87 ? 1.165 2.245 -6.400 1.00 88.12 87 TYR A O 1
ATOM 699 N N . HIS A 1 88 ? 1.181 3.372 -4.459 1.00 89.94 88 HIS A N 1
ATOM 700 C CA . HIS A 1 88 ? 2.528 2.942 -4.074 1.00 89.94 88 HIS A CA 1
ATOM 701 C C . HIS A 1 88 ? 2.631 1.424 -3.907 1.00 89.94 88 HIS A C 1
ATOM 703 O O . HIS A 1 88 ? 3.611 0.824 -4.348 1.00 89.94 88 HIS A O 1
ATOM 709 N N . VAL A 1 89 ? 1.591 0.791 -3.358 1.00 90.38 89 VAL A N 1
ATOM 710 C CA . VAL A 1 89 ? 1.485 -0.673 -3.267 1.00 90.38 89 VAL A CA 1
ATOM 711 C C . VAL A 1 89 ? 1.561 -1.329 -4.653 1.00 90.38 89 VAL A C 1
ATOM 713 O O . VAL A 1 89 ? 2.349 -2.253 -4.869 1.00 90.38 89 VAL A O 1
ATOM 716 N N . LEU A 1 90 ? 0.783 -0.824 -5.614 1.00 88.56 90 LEU A N 1
ATOM 717 C CA . LEU A 1 90 ? 0.774 -1.337 -6.986 1.00 88.56 90 LEU A CA 1
ATOM 718 C C . LEU A 1 90 ? 2.087 -1.049 -7.721 1.00 88.56 90 LEU A C 1
ATOM 720 O O . LEU A 1 90 ? 2.582 -1.915 -8.441 1.00 88.56 90 LEU A O 1
ATOM 724 N N . ALA A 1 91 ? 2.662 0.140 -7.532 1.00 88.06 91 ALA A N 1
ATOM 725 C CA . ALA A 1 91 ? 3.895 0.567 -8.184 1.00 88.06 91 ALA A CA 1
ATOM 726 C C . ALA A 1 91 ? 5.077 -0.336 -7.816 1.00 88.06 91 ALA A C 1
ATOM 728 O O . ALA A 1 91 ? 5.833 -0.742 -8.699 1.00 88.06 91 ALA A O 1
ATOM 729 N N . ILE A 1 92 ? 5.204 -0.704 -6.537 1.00 90.75 92 ILE A N 1
ATOM 730 C CA . ILE A 1 92 ? 6.249 -1.628 -6.086 1.00 90.75 92 ILE A CA 1
ATOM 731 C C . ILE A 1 92 ? 6.068 -3.000 -6.744 1.00 90.75 92 ILE A C 1
ATOM 733 O O . ILE A 1 92 ? 6.999 -3.493 -7.373 1.00 90.75 92 ILE A O 1
ATOM 737 N N . MET A 1 93 ? 4.870 -3.593 -6.676 1.00 88.88 93 MET A N 1
ATOM 738 C CA . MET A 1 93 ? 4.622 -4.920 -7.267 1.00 88.88 93 MET A CA 1
ATOM 739 C C . MET A 1 93 ? 4.855 -4.945 -8.768 1.00 88.88 93 MET A C 1
ATOM 741 O O . MET A 1 93 ? 5.498 -5.855 -9.292 1.00 88.88 93 MET A O 1
ATOM 745 N N . ARG A 1 94 ? 4.335 -3.931 -9.461 1.00 85.62 94 ARG A N 1
ATOM 746 C CA . ARG A 1 94 ? 4.476 -3.789 -10.904 1.00 85.62 94 ARG A CA 1
ATOM 747 C C . ARG A 1 94 ? 5.946 -3.675 -11.291 1.00 85.62 94 ARG A C 1
ATOM 749 O O . ARG A 1 94 ? 6.386 -4.402 -12.176 1.00 85.62 94 ARG A O 1
ATOM 756 N N . ASN A 1 95 ? 6.709 -2.798 -10.641 1.00 86.69 95 ASN A N 1
ATOM 757 C CA . ASN A 1 95 ? 8.108 -2.575 -11.005 1.00 86.69 95 ASN A CA 1
ATOM 758 C C . ASN A 1 95 ? 8.990 -3.781 -10.653 1.00 86.69 95 ASN A C 1
ATOM 760 O O . ASN A 1 95 ? 9.858 -4.131 -11.451 1.00 86.69 95 ASN A O 1
ATOM 764 N N . SER A 1 96 ? 8.720 -4.472 -9.540 1.00 86.19 96 SER A N 1
ATOM 765 C CA . SER A 1 96 ? 9.410 -5.718 -9.180 1.00 86.19 96 SER A CA 1
ATOM 766 C C . SER A 1 96 ? 9.168 -6.853 -10.184 1.00 86.19 96 SER A C 1
ATOM 768 O O . SER A 1 96 ? 10.065 -7.660 -10.412 1.00 86.19 96 SER A O 1
ATOM 770 N N . LEU A 1 97 ? 7.982 -6.919 -10.803 1.00 82.62 97 LEU A N 1
ATOM 771 C CA . LEU A 1 97 ? 7.632 -7.946 -11.796 1.00 82.62 97 LEU A CA 1
ATOM 772 C C . LEU A 1 97 ? 8.058 -7.606 -13.225 1.00 82.62 97 LEU A C 1
ATOM 774 O O . LEU A 1 97 ? 8.420 -8.503 -13.977 1.00 82.62 97 LEU A O 1
ATOM 778 N N . LEU A 1 98 ? 7.985 -6.332 -13.613 1.00 82.38 98 LEU A N 1
ATOM 779 C CA . LEU A 1 98 ? 8.268 -5.886 -14.983 1.00 82.38 98 LEU A CA 1
ATOM 780 C C . LEU A 1 98 ? 9.720 -5.431 -15.188 1.00 82.38 98 LEU A C 1
ATOM 782 O O . LEU A 1 98 ? 10.069 -5.006 -16.284 1.00 82.38 98 LEU A O 1
ATOM 786 N N . GLY A 1 99 ? 10.560 -5.477 -14.151 1.00 76.81 99 GLY A N 1
ATOM 787 C CA . GLY A 1 99 ? 11.938 -4.980 -14.225 1.00 76.81 99 GLY A CA 1
ATOM 788 C C . GLY A 1 99 ? 12.053 -3.454 -14.237 1.00 76.81 99 GLY A C 1
ATOM 789 O O . GLY A 1 99 ? 13.079 -2.924 -14.652 1.00 76.81 99 GLY A O 1
ATOM 790 N N . GLY A 1 100 ? 11.016 -2.744 -13.786 1.00 79.06 100 GLY A N 1
ATOM 791 C CA . GLY A 1 100 ? 10.983 -1.281 -13.733 1.00 79.06 100 GLY A CA 1
ATOM 792 C C . GLY A 1 100 ? 11.917 -0.680 -12.670 1.00 79.06 100 GLY A C 1
ATOM 793 O O . GLY A 1 100 ? 12.477 -1.406 -11.850 1.00 79.06 100 GLY A O 1
ATOM 794 N N . PRO A 1 101 ? 12.081 0.656 -12.640 1.00 81.75 101 PRO A N 1
ATOM 795 C CA . PRO A 1 101 ? 12.941 1.323 -11.664 1.00 81.75 101 PRO A CA 1
ATOM 796 C C . PRO A 1 101 ? 12.463 1.055 -10.234 1.00 81.75 101 PRO A C 1
ATOM 798 O O . PRO A 1 101 ? 11.256 1.012 -9.989 1.00 81.75 101 PRO A O 1
ATOM 801 N N . PHE A 1 102 ? 13.398 0.921 -9.287 1.00 82.81 102 PHE A N 1
ATOM 802 C CA . PHE A 1 102 ? 13.097 0.710 -7.869 1.00 82.81 102 PHE A CA 1
ATOM 803 C C . PHE A 1 102 ? 12.594 2.020 -7.228 1.00 82.81 102 PHE A C 1
ATOM 805 O O . PHE A 1 102 ? 13.393 2.928 -6.979 1.00 82.81 102 PHE A O 1
ATOM 812 N N . PRO A 1 103 ? 11.282 2.173 -6.959 1.00 84.38 103 PRO A N 1
ATOM 813 C CA . PRO A 1 103 ? 10.727 3.459 -6.557 1.00 84.38 103 PRO A CA 1
ATOM 814 C C . PRO A 1 103 ? 10.887 3.664 -5.044 1.00 84.38 103 PRO A C 1
ATOM 816 O O . PRO A 1 103 ? 9.968 3.377 -4.278 1.00 84.38 103 PRO A O 1
ATOM 819 N N . LEU A 1 104 ? 12.046 4.172 -4.609 1.00 87.81 104 LEU A N 1
ATOM 820 C CA . LEU A 1 104 ? 12.416 4.352 -3.190 1.00 87.81 104 LEU A CA 1
ATOM 821 C C . LEU A 1 104 ? 11.324 5.026 -2.343 1.00 87.81 104 LEU A C 1
ATOM 823 O O . LEU A 1 104 ? 11.025 4.570 -1.244 1.00 87.81 104 LEU A O 1
ATOM 827 N N . ILE A 1 105 ? 10.683 6.069 -2.880 1.00 90.19 105 ILE A N 1
ATOM 828 C CA . ILE A 1 105 ? 9.594 6.789 -2.202 1.00 90.19 105 ILE A CA 1
ATOM 829 C C . ILE A 1 105 ? 8.398 5.865 -1.953 1.00 90.19 105 ILE A C 1
ATOM 831 O O . ILE A 1 105 ? 7.859 5.837 -0.852 1.00 90.19 105 ILE A O 1
ATOM 835 N N . SER A 1 106 ? 8.013 5.066 -2.953 1.00 90.94 106 SER A N 1
ATOM 836 C CA . SER A 1 106 ? 6.885 4.139 -2.812 1.00 90.94 106 SER A CA 1
ATOM 837 C C . SER A 1 106 ? 7.193 3.074 -1.767 1.00 90.94 106 SER A C 1
ATOM 839 O O . SER A 1 106 ? 6.360 2.811 -0.907 1.00 90.94 106 SER A O 1
ATOM 841 N N . TRP A 1 107 ? 8.407 2.516 -1.793 1.00 92.56 107 TRP A N 1
ATOM 842 C CA . TRP A 1 107 ? 8.873 1.567 -0.779 1.00 92.56 107 TRP A CA 1
ATOM 843 C C . TRP A 1 107 ? 8.804 2.150 0.632 1.00 92.56 107 TRP A C 1
ATOM 845 O O . TRP A 1 107 ? 8.222 1.523 1.516 1.00 92.56 107 TRP A O 1
ATOM 855 N N . GLY A 1 108 ? 9.315 3.368 0.829 1.00 93.44 108 GLY A N 1
ATOM 856 C CA . GLY A 1 108 ? 9.221 4.068 2.109 1.00 93.44 108 GLY A CA 1
ATOM 857 C C . GLY A 1 108 ? 7.774 4.263 2.566 1.00 93.44 108 GLY A C 1
ATOM 858 O O . GLY A 1 108 ? 7.448 3.955 3.709 1.00 93.44 108 GLY A O 1
ATOM 859 N N . ILE A 1 109 ? 6.886 4.692 1.666 1.00 93.44 109 ILE A N 1
ATOM 860 C CA . ILE A 1 109 ? 5.468 4.918 1.982 1.00 93.44 109 ILE A CA 1
ATOM 861 C C . ILE A 1 109 ? 4.766 3.619 2.383 1.00 93.44 109 ILE A C 1
ATOM 863 O O . ILE A 1 109 ? 4.042 3.615 3.374 1.00 93.44 109 ILE A O 1
ATOM 867 N N . VAL A 1 110 ? 4.983 2.506 1.676 1.00 93.56 110 VAL A N 1
ATOM 868 C CA . VAL A 1 110 ? 4.317 1.233 2.012 1.00 93.56 110 VAL A CA 1
ATOM 869 C C . VAL A 1 110 ? 4.855 0.635 3.318 1.00 93.56 110 VAL A C 1
ATOM 871 O O . VAL A 1 110 ? 4.088 0.033 4.072 1.00 93.56 110 VAL A O 1
ATOM 874 N N . ILE A 1 111 ? 6.139 0.840 3.632 1.00 94.69 111 ILE A N 1
ATOM 875 C CA . ILE A 1 111 ? 6.715 0.462 4.934 1.00 94.69 111 ILE A CA 1
ATOM 876 C C . ILE A 1 111 ? 6.101 1.306 6.056 1.00 94.69 111 ILE A C 1
ATOM 878 O O . ILE A 1 111 ? 5.660 0.755 7.064 1.00 94.69 111 ILE A O 1
ATOM 882 N N . LEU A 1 112 ? 6.026 2.629 5.878 1.00 95.00 112 LEU A N 1
ATOM 883 C CA . LEU A 1 112 ? 5.383 3.519 6.848 1.00 95.00 112 LEU A CA 1
ATOM 884 C C . LEU A 1 112 ? 3.909 3.152 7.034 1.00 95.00 112 LEU A C 1
ATOM 886 O O . LEU A 1 112 ? 3.439 3.078 8.166 1.00 95.00 112 LEU A O 1
ATOM 890 N N . MET A 1 113 ? 3.199 2.850 5.946 1.00 94.62 113 MET A N 1
ATOM 891 C CA . MET A 1 113 ? 1.814 2.386 5.993 1.00 94.62 113 MET A CA 1
ATOM 892 C C . MET A 1 113 ? 1.688 1.109 6.831 1.00 94.62 113 MET A C 1
ATOM 894 O O . MET A 1 113 ? 0.845 1.059 7.723 1.00 94.62 113 MET A O 1
ATOM 898 N N . ALA A 1 114 ? 2.573 0.126 6.624 1.00 94.75 114 ALA A N 1
ATOM 899 C CA . ALA A 1 114 ? 2.586 -1.107 7.413 1.00 94.75 114 ALA A CA 1
ATOM 900 C C . ALA A 1 114 ? 2.813 -0.827 8.904 1.00 94.75 114 ALA A C 1
ATOM 902 O O . ALA A 1 114 ? 2.147 -1.419 9.753 1.00 94.75 114 ALA A O 1
ATOM 903 N N . PHE A 1 115 ? 3.735 0.085 9.215 1.00 95.81 115 PHE A N 1
ATOM 904 C CA . PHE A 1 115 ? 4.064 0.465 10.583 1.00 95.81 115 PHE A CA 1
ATOM 905 C C . PHE A 1 115 ? 2.895 1.169 11.283 1.00 95.81 115 PHE A C 1
ATOM 907 O O . PHE A 1 115 ? 2.494 0.754 12.368 1.00 95.81 115 PHE A O 1
ATOM 914 N N . PHE A 1 116 ? 2.302 2.189 10.658 1.00 95.88 116 PHE A N 1
ATOM 915 C CA . PHE A 1 116 ? 1.188 2.941 11.243 1.00 95.88 116 PHE A CA 1
ATOM 916 C C . PHE A 1 116 ? -0.094 2.113 11.345 1.00 95.88 116 PHE A C 1
ATOM 918 O O . PHE A 1 116 ? -0.766 2.170 12.374 1.00 95.88 116 PHE A O 1
ATOM 925 N N . LEU A 1 117 ? -0.425 1.316 10.321 1.00 94.75 117 LEU A N 1
ATOM 926 C CA . LEU A 1 117 ? -1.573 0.406 10.380 1.00 94.75 117 LEU A CA 1
ATOM 927 C C . LEU A 1 117 ? -1.379 -0.656 11.460 1.00 94.75 117 LEU A C 1
ATOM 929 O O . LEU A 1 117 ? -2.316 -0.931 12.206 1.00 94.75 117 LEU A O 1
ATOM 933 N N . GLY A 1 118 ? -0.172 -1.212 11.576 1.00 94.25 118 GLY A N 1
ATOM 934 C CA . GLY A 1 118 ? 0.160 -2.167 12.628 1.00 94.25 118 GLY A CA 1
ATOM 935 C C . GLY A 1 118 ? 0.048 -1.554 14.017 1.00 94.25 118 GLY A C 1
ATOM 936 O O . GLY A 1 118 ? -0.595 -2.134 14.886 1.00 94.25 118 GLY A O 1
ATOM 937 N N . LEU A 1 119 ? 0.590 -0.352 14.218 1.00 95.06 119 LEU A N 1
ATOM 938 C CA . LEU A 1 119 ? 0.497 0.360 15.493 1.00 95.06 119 LEU A CA 1
ATOM 939 C C . LEU A 1 119 ? -0.959 0.654 15.871 1.00 95.06 119 LEU A C 1
ATOM 941 O O . LEU A 1 119 ? -1.357 0.400 17.005 1.00 95.06 119 LEU A O 1
ATOM 945 N N . LEU A 1 120 ? -1.771 1.119 14.918 1.00 94.69 120 LEU A N 1
ATOM 946 C CA . LEU A 1 120 ? -3.197 1.369 15.133 1.00 94.69 120 LEU A CA 1
ATOM 947 C C . LEU A 1 120 ? -3.966 0.079 15.453 1.00 94.69 120 LEU A C 1
ATOM 949 O O . LEU A 1 120 ? -4.778 0.061 16.377 1.00 94.69 120 LEU A O 1
ATOM 953 N N . ALA A 1 121 ? -3.712 -0.998 14.705 1.00 92.88 121 ALA A N 1
ATOM 954 C CA . ALA A 1 121 ? -4.371 -2.285 14.899 1.00 92.88 121 ALA A CA 1
ATOM 955 C C . ALA A 1 121 ? -4.025 -2.898 16.260 1.00 92.88 121 ALA A C 1
ATOM 957 O O . ALA A 1 121 ? -4.921 -3.323 16.987 1.00 92.88 121 ALA A O 1
ATOM 958 N N . LEU A 1 122 ? -2.743 -2.895 16.634 1.00 93.00 122 LEU A N 1
ATOM 959 C CA . LEU A 1 122 ? -2.281 -3.385 17.932 1.00 93.00 122 LEU A CA 1
ATOM 960 C C . LEU A 1 122 ? -2.818 -2.533 19.084 1.00 93.00 122 LEU A C 1
ATOM 962 O O . LEU A 1 122 ? -3.257 -3.083 20.090 1.00 93.00 122 LEU A O 1
ATOM 966 N N . TRP A 1 123 ? -2.843 -1.207 18.929 1.00 93.06 123 TRP A N 1
ATOM 967 C CA . TRP A 1 123 ? -3.421 -0.310 19.927 1.00 93.06 123 TRP A CA 1
ATOM 968 C C . TRP A 1 123 ? -4.914 -0.589 20.143 1.00 93.06 123 TRP A C 1
ATOM 970 O O . TRP A 1 123 ? -5.348 -0.761 21.282 1.00 93.06 123 TRP A O 1
ATOM 980 N N . LEU A 1 124 ? -5.693 -0.732 19.066 1.00 90.56 124 LEU A N 1
ATOM 981 C CA . LEU A 1 124 ? -7.110 -1.091 19.168 1.00 90.56 124 LEU A CA 1
ATOM 982 C C . LEU A 1 124 ? -7.316 -2.474 19.791 1.00 90.56 124 LEU A C 1
ATOM 984 O O . LEU A 1 124 ? -8.206 -2.633 20.619 1.00 90.56 124 LEU A O 1
ATOM 988 N N . LEU A 1 125 ? -6.488 -3.462 19.446 1.00 89.75 125 LEU A N 1
ATOM 989 C CA . LEU A 1 125 ? -6.549 -4.787 20.068 1.00 89.75 125 LEU A CA 1
ATOM 990 C C . LEU A 1 125 ? -6.224 -4.740 21.563 1.00 89.75 125 LEU A C 1
ATOM 992 O O . LEU A 1 125 ? -6.875 -5.434 22.340 1.00 89.75 125 LEU A O 1
ATOM 996 N N . SER A 1 126 ? -5.265 -3.908 21.975 1.00 89.56 126 SER A N 1
ATOM 997 C CA . SER A 1 126 ? -4.903 -3.751 23.388 1.00 89.56 126 SER A CA 1
ATOM 998 C C . SER A 1 126 ? -6.035 -3.156 24.224 1.00 89.56 126 SER A C 1
ATOM 1000 O O . SER A 1 126 ? -6.171 -3.501 25.389 1.00 89.56 126 SER A O 1
ATOM 1002 N N . LEU A 1 127 ? -6.896 -2.330 23.620 1.00 86.50 127 LEU A N 1
ATOM 1003 C CA . LEU A 1 127 ? -8.084 -1.787 24.282 1.00 86.50 127 LEU A CA 1
ATOM 1004 C C . LEU A 1 127 ? -9.187 -2.842 24.485 1.00 86.50 127 LEU A C 1
ATOM 1006 O O . LEU A 1 127 ? -10.015 -2.700 25.380 1.00 86.50 127 LEU A O 1
ATOM 1010 N N . TYR A 1 128 ? -9.221 -3.872 23.636 1.00 77.69 128 TYR A N 1
ATOM 1011 C CA . TYR A 1 128 ? -10.220 -4.949 23.673 1.00 77.69 128 TYR A CA 1
ATOM 1012 C C . TYR A 1 128 ? -9.707 -6.238 24.332 1.00 77.69 128 TYR A C 1
ATOM 1014 O O . TYR A 1 128 ? -10.488 -7.171 24.519 1.00 77.69 128 TYR A O 1
ATOM 1022 N N . SER A 1 129 ? -8.417 -6.310 24.663 1.00 66.56 129 SER A N 1
ATOM 1023 C CA . SER A 1 129 ? -7.832 -7.437 25.391 1.00 66.56 129 SER A CA 1
ATOM 1024 C C . SER A 1 129 ? -8.066 -7.223 26.896 1.00 66.56 129 SER A C 1
ATOM 1026 O O . SER A 1 129 ? -7.695 -6.157 27.386 1.00 66.56 129 SER A O 1
ATOM 1028 N N . PRO A 1 130 ? -8.731 -8.160 27.600 1.00 55.66 130 PRO A N 1
ATOM 1029 C CA . PRO A 1 130 ? -9.061 -8.033 29.022 1.00 55.66 130 PRO A CA 1
ATOM 1030 C C . PRO A 1 130 ? -7.837 -8.065 29.944 1.00 55.66 130 PRO A C 1
ATOM 1032 O O . PRO A 1 130 ? -6.824 -8.703 29.572 1.00 55.66 130 PRO A O 1
#

Secondary structure (DSSP, 8-state):
-HHHHHHHHHTT---GGGGGGHHHHHHHHHHHHHHHHHHHHHHHHH-HHHHHHHHHHHHHHHHHTTTSS-GGGGTT-HHHHHT-HHHHHHHHHHHHHHT----HHHHHHHHHHHHHHHHHHHHHHHHH--

pLDDT: mean 84.52, std 8.89, range [55.66, 95.88]

Radius of gyration: 17.06 Å; chains: 1; bounding box: 41×36×52 Å

Foldseek 3Di:
DVVLVVVCVVVVQDLPPLLVCQVVLVVLVVLLVVLVCLVQVVVCVVPVVSVVVVVVVVVVVCVVECPVHDPVVVVPPVVVLVVDLVNLSVVSNVCSSRNHDRPVSSVVSSVVSSVVSVVVSVVVVVVVDD

Sequence (130 aa):
MLVVVVVLLIFGINPGWNIFSFPIALILIMVNGYWVAILLGILGARYRDILQMVANVVQILFFLTPVMWSTASLQSKEWLLNLNPLYHVLAIMRNSLLGGPFPLISWGIVILMAFFLGLLALWLLSLYSP